Protein AF-A0A9Q1CU18-F1 (afdb_monomer_lite)

pLDDT: mean 76.45, std 14.7, range [30.95, 92.5]

Sequence (116 aa):
MYNGIVQLPGPSTDTGLIQRSLTNGTIKEIPEGYFRHLHLEIIDLRNNQLTTFNISSFAYTTGPRTIYLSGNKVVCDSNIDWLQKWKSLHPTNMVNGDCTGSGETINTYLCNYMFY

InterPro domains:
  IPR001611 Leucine-rich repeat [PF13855] (22-73)
  IPR032675 Leucine-rich repeat domain superfamily [G3DSA:3.80.10.10] (18-113)
  IPR050541 Leucine-rich repeat and transmembrane domain-containing protein [PTHR24369] (24-92)

Structure (mmCIF, N/CA/C/O backbone):
data_AF-A0A9Q1CU18-F1
#
_entry.id   AF-A0A9Q1CU18-F1
#
loop_
_atom_site.group_PDB
_atom_site.id
_atom_site.type_symbol
_atom_site.label_atom_id
_atom_site.label_alt_id
_atom_site.label_comp_id
_atom_site.label_asym_id
_atom_site.label_entity_id
_atom_site.label_seq_id
_atom_site.pdbx_PDB_ins_code
_atom_site.Cartn_x
_atom_site.Cartn_y
_atom_site.Cartn_z
_atom_site.occupancy
_atom_site.B_iso_or_equiv
_atom_site.auth_seq_id
_atom_site.auth_comp_id
_atom_site.auth_asym_id
_atom_site.auth_atom_id
_atom_site.pdbx_PDB_model_num
ATOM 1 N N . MET A 1 1 ? -22.135 -14.757 -7.838 1.00 32.12 1 MET A N 1
ATOM 2 C CA . MET A 1 1 ? -22.320 -13.669 -6.854 1.00 32.12 1 MET A CA 1
ATOM 3 C C . MET A 1 1 ? -21.130 -12.733 -7.022 1.00 32.12 1 MET A C 1
ATOM 5 O O . MET A 1 1 ? -20.022 -13.160 -6.740 1.00 32.12 1 MET A O 1
ATOM 9 N N . TYR A 1 2 ? -21.317 -11.553 -7.620 1.00 30.95 2 TYR A N 1
ATOM 10 C CA . TYR A 1 2 ? -20.231 -10.596 -7.884 1.00 30.95 2 TYR A CA 1
ATOM 11 C C . TYR A 1 2 ? -20.234 -9.528 -6.785 1.00 30.95 2 TYR A C 1
ATOM 13 O O . TYR A 1 2 ? -21.151 -8.714 -6.699 1.00 30.95 2 TYR A O 1
ATOM 21 N N . ASN A 1 3 ? -19.230 -9.578 -5.914 1.00 34.00 3 ASN A N 1
ATOM 22 C CA . ASN A 1 3 ? -19.136 -8.760 -4.709 1.00 34.00 3 ASN A CA 1
ATOM 23 C C . ASN A 1 3 ? -18.510 -7.393 -5.003 1.00 34.00 3 ASN A C 1
ATOM 25 O O . ASN A 1 3 ? -17.333 -7.225 -4.745 1.00 34.00 3 ASN A O 1
ATOM 29 N N . GLY A 1 4 ? -19.265 -6.416 -5.513 1.00 38.25 4 GLY A N 1
ATOM 30 C CA . GLY A 1 4 ? -19.034 -4.976 -5.265 1.00 38.25 4 GLY A CA 1
ATOM 31 C C . GLY A 1 4 ? -17.622 -4.372 -5.432 1.00 38.25 4 GLY A C 1
ATOM 32 O O . GLY A 1 4 ? -17.379 -3.297 -4.881 1.00 38.25 4 GLY A O 1
ATOM 33 N N . ILE A 1 5 ? -16.699 -5.020 -6.146 1.00 46.97 5 ILE A N 1
ATOM 34 C CA . ILE A 1 5 ? -15.371 -4.493 -6.456 1.00 46.97 5 ILE A CA 1
ATOM 35 C C . ILE A 1 5 ? -15.581 -3.453 -7.551 1.00 46.97 5 ILE A C 1
ATOM 37 O O . ILE A 1 5 ? -16.116 -3.781 -8.613 1.00 46.97 5 ILE A O 1
ATOM 41 N N . VAL A 1 6 ? -15.169 -2.203 -7.328 1.00 52.06 6 VAL A N 1
ATOM 42 C CA . VAL A 1 6 ? -14.907 -1.326 -8.471 1.00 52.06 6 VAL A CA 1
ATOM 43 C C . VAL A 1 6 ? -13.814 -2.007 -9.261 1.00 52.06 6 VAL A C 1
ATOM 45 O O . VAL A 1 6 ? -12.684 -2.127 -8.793 1.00 52.06 6 VAL A O 1
ATOM 48 N N . GLN A 1 7 ? -14.206 -2.531 -10.416 1.00 50.47 7 GLN A N 1
ATOM 49 C CA . GLN A 1 7 ? -13.333 -3.195 -11.354 1.00 50.47 7 GLN A CA 1
ATOM 50 C C . GLN A 1 7 ? -12.199 -2.217 -11.655 1.00 50.47 7 GLN A C 1
ATOM 52 O O . GLN A 1 7 ? -12.408 -1.204 -12.325 1.00 50.47 7 GLN A O 1
ATOM 57 N N . LEU A 1 8 ? -11.016 -2.473 -11.085 1.00 58.22 8 LEU A N 1
ATOM 58 C CA . LEU A 1 8 ? -9.832 -1.722 -11.466 1.00 58.22 8 LEU A CA 1
ATOM 59 C C . LEU A 1 8 ? -9.734 -1.833 -12.992 1.00 58.22 8 LEU A C 1
ATOM 61 O O . LEU A 1 8 ? -9.936 -2.937 -13.514 1.00 58.22 8 LEU A O 1
ATOM 65 N N . PRO A 1 9 ? -9.474 -0.732 -13.721 1.00 57.66 9 PRO A N 1
ATOM 66 C CA . PRO A 1 9 ? -9.279 -0.819 -15.165 1.00 57.66 9 PRO A CA 1
ATOM 67 C C . PRO A 1 9 ? -8.271 -1.936 -15.433 1.00 57.66 9 PRO A C 1
ATOM 69 O O . PRO A 1 9 ? -7.291 -2.017 -14.700 1.00 57.66 9 PRO A O 1
ATOM 72 N N . GLY A 1 10 ? -8.524 -2.835 -16.389 1.00 54.31 10 GLY A N 1
ATOM 73 C CA . GLY A 1 10 ? -7.652 -3.996 -16.617 1.00 54.31 10 GLY A CA 1
ATOM 74 C C . GLY A 1 10 ? -6.165 -3.606 -16.677 1.00 54.31 10 GLY A C 1
ATOM 75 O O . GLY A 1 10 ? -5.866 -2.447 -16.989 1.00 54.31 10 GLY A O 1
ATOM 76 N N . PRO A 1 11 ? -5.235 -4.524 -16.344 1.00 53.59 11 PRO A N 1
ATOM 77 C CA . PRO A 1 11 ? -3.804 -4.231 -16.362 1.00 53.59 11 PRO A CA 1
ATOM 78 C C . PRO A 1 11 ? -3.451 -3.540 -17.681 1.00 53.59 11 PRO A C 1
ATOM 80 O O . PRO A 1 11 ? -3.718 -4.070 -18.759 1.00 53.59 11 PRO A O 1
ATOM 83 N N . SER A 1 12 ? -2.952 -2.304 -17.598 1.00 54.12 12 SER A N 1
ATOM 84 C CA . SER A 1 12 ? -2.651 -1.518 -18.789 1.00 54.12 12 SER A CA 1
ATOM 85 C C . SER A 1 12 ? -1.535 -2.217 -19.553 1.00 54.12 12 SER A C 1
ATOM 87 O O . SER A 1 12 ? -0.456 -2.412 -19.009 1.00 54.12 12 SER A O 1
ATOM 89 N N . THR A 1 13 ? -1.751 -2.551 -20.821 1.00 53.75 13 THR A N 1
ATOM 90 C CA . THR A 1 13 ? -0.707 -3.098 -21.710 1.00 53.75 13 THR A CA 1
ATOM 91 C C . THR A 1 13 ? 0.383 -2.077 -22.051 1.00 53.75 13 THR A C 1
ATOM 93 O O . THR A 1 13 ? 1.276 -2.360 -22.841 1.00 53.75 13 THR A O 1
ATOM 96 N N . ASP A 1 14 ? 0.292 -0.878 -21.478 1.00 53.31 14 ASP A N 1
ATOM 97 C CA . ASP A 1 14 ? 1.204 0.228 -21.697 1.00 53.31 14 ASP A CA 1
ATOM 98 C C . ASP A 1 14 ? 2.426 0.085 -20.782 1.00 53.31 14 ASP A C 1
ATOM 100 O O . ASP A 1 14 ? 2.413 0.423 -19.595 1.00 53.31 14 ASP A O 1
ATOM 104 N N . THR A 1 15 ? 3.485 -0.499 -21.337 1.00 56.78 15 THR A N 1
ATOM 105 C CA . THR A 1 15 ? 4.725 -0.840 -20.630 1.00 56.78 15 THR A CA 1
ATOM 106 C C . THR A 1 15 ? 5.591 0.375 -20.281 1.00 56.78 15 THR A C 1
ATOM 108 O O . THR A 1 15 ? 6.633 0.190 -19.658 1.00 56.78 15 THR A O 1
ATOM 111 N N . GLY A 1 16 ? 5.187 1.587 -20.687 1.00 58.38 16 GLY A N 1
ATOM 112 C CA . GLY A 1 16 ? 5.917 2.843 -20.468 1.00 58.38 16 GLY A CA 1
ATOM 113 C C . GLY A 1 16 ? 5.374 3.738 -19.347 1.00 58.38 16 GLY A C 1
ATOM 114 O O . GLY A 1 16 ? 5.903 4.827 -19.132 1.00 58.38 16 GLY A O 1
ATOM 115 N N . LEU A 1 17 ? 4.318 3.327 -18.638 1.00 60.75 17 LEU A N 1
ATOM 116 C CA . LEU A 1 17 ? 3.765 4.133 -17.549 1.00 60.75 17 LEU A CA 1
ATOM 117 C C . LEU A 1 17 ? 4.675 4.089 -16.320 1.00 60.75 17 LEU A C 1
ATOM 119 O O . LEU A 1 17 ? 4.844 3.042 -15.714 1.00 60.75 17 LEU A O 1
ATOM 123 N N . ILE A 1 18 ? 5.183 5.250 -15.911 1.00 72.38 18 ILE A N 1
ATOM 124 C CA . ILE A 1 18 ? 5.949 5.422 -14.667 1.00 72.38 18 ILE A CA 1
ATOM 125 C C . ILE A 1 18 ? 5.001 5.568 -13.466 1.00 72.38 18 ILE A C 1
ATOM 127 O O . ILE A 1 18 ? 5.314 5.156 -12.353 1.00 72.38 18 ILE A O 1
ATOM 131 N N . GLN A 1 19 ? 3.803 6.118 -13.676 1.00 77.69 19 GLN A N 1
ATOM 132 C CA . GLN A 1 19 ? 2.852 6.401 -12.604 1.00 77.69 19 GLN A CA 1
ATOM 133 C C . GLN A 1 19 ? 1.443 5.915 -12.944 1.00 77.69 19 GLN A C 1
ATOM 135 O O . GLN A 1 19 ? 0.930 6.148 -14.038 1.00 77.69 19 GLN A O 1
ATOM 140 N N . ARG A 1 20 ? 0.776 5.303 -11.959 1.00 80.50 20 ARG A N 1
ATOM 141 C CA . ARG A 1 20 ? -0.649 4.966 -12.003 1.00 80.50 20 ARG A CA 1
ATOM 142 C C . ARG A 1 20 ? -1.370 5.627 -10.832 1.00 80.50 20 ARG A C 1
ATOM 144 O O . ARG A 1 20 ? -1.073 5.321 -9.683 1.00 80.50 20 ARG A O 1
ATOM 151 N N . SER A 1 21 ? -2.324 6.512 -11.124 1.00 84.00 21 SER A N 1
ATOM 152 C CA . SER A 1 21 ? -3.190 7.138 -10.116 1.00 84.00 21 SER A CA 1
ATOM 153 C C . SER A 1 21 ? -4.618 6.612 -10.239 1.00 84.00 21 SER A C 1
ATOM 155 O O . SER A 1 21 ? -5.192 6.588 -11.326 1.00 84.00 21 SER A O 1
ATOM 157 N N . LEU A 1 22 ? -5.156 6.148 -9.118 1.00 84.50 22 LEU A N 1
ATOM 158 C CA . LEU A 1 22 ? -6.467 5.535 -8.938 1.00 84.50 22 LEU A CA 1
ATOM 159 C C . LEU A 1 22 ? -7.065 6.089 -7.636 1.00 84.50 22 LEU A C 1
ATOM 161 O O . LEU A 1 22 ? -7.275 5.344 -6.684 1.00 84.50 22 LEU A O 1
ATOM 165 N N . THR A 1 23 ? -7.259 7.406 -7.556 1.00 85.75 23 THR A N 1
ATOM 166 C CA . THR A 1 23 ? -7.671 8.104 -6.324 1.00 85.75 23 THR A CA 1
ATOM 167 C C . THR A 1 23 ? -9.163 8.436 -6.288 1.00 85.75 23 THR A C 1
ATOM 169 O O . THR A 1 23 ? -9.829 8.414 -7.322 1.00 85.75 23 THR A O 1
ATOM 172 N N . ASN A 1 24 ? -9.682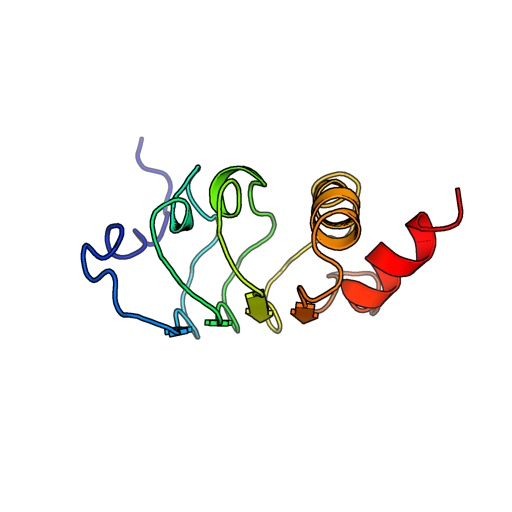 8.776 -5.100 1.00 83.88 24 ASN A N 1
ATOM 173 C CA . ASN A 1 24 ? -11.065 9.243 -4.881 1.00 83.88 24 ASN A CA 1
ATOM 174 C C . ASN A 1 24 ? -12.138 8.269 -5.404 1.00 83.88 24 ASN A C 1
ATOM 176 O O . ASN A 1 24 ? -13.154 8.680 -5.968 1.00 83.88 24 ASN A O 1
ATOM 180 N N . GLY A 1 25 ? -11.892 6.971 -5.244 1.00 84.94 25 GLY A N 1
ATOM 181 C CA . GLY A 1 25 ? -12.772 5.909 -5.709 1.00 84.94 25 GLY A CA 1
ATOM 182 C C . GLY A 1 25 ? -13.399 5.119 -4.565 1.00 84.94 25 GLY A C 1
ATOM 183 O O . GLY A 1 25 ? -13.482 5.549 -3.414 1.00 84.94 25 GLY A O 1
ATOM 184 N N . THR A 1 26 ? -13.854 3.914 -4.888 1.00 85.06 26 THR A N 1
ATOM 185 C CA . THR A 1 26 ? -14.420 2.974 -3.911 1.00 85.06 26 THR A CA 1
ATOM 186 C C . THR A 1 26 ? -13.722 1.615 -3.976 1.00 85.06 26 THR A C 1
ATOM 188 O O . THR A 1 26 ? -14.319 0.580 -3.682 1.00 85.06 26 THR A O 1
ATOM 191 N N . ILE A 1 27 ? -12.434 1.618 -4.344 1.00 85.00 27 ILE A N 1
ATOM 192 C CA . ILE A 1 27 ? -11.594 0.416 -4.386 1.00 85.00 27 ILE A CA 1
ATOM 193 C C . ILE A 1 27 ? -11.465 -0.125 -2.959 1.00 85.00 27 ILE A C 1
ATOM 195 O O . ILE A 1 27 ? -11.021 0.591 -2.063 1.00 85.00 27 ILE A O 1
ATOM 199 N N . LYS A 1 28 ? -11.872 -1.379 -2.750 1.00 84.69 28 LYS A N 1
ATOM 200 C CA . LYS A 1 28 ? -11.825 -2.066 -1.445 1.00 84.69 28 LYS A CA 1
ATOM 201 C C . LYS A 1 28 ? -10.713 -3.099 -1.351 1.00 84.69 28 LYS A C 1
ATOM 203 O O . LYS A 1 28 ? -10.198 -3.352 -0.268 1.00 84.69 28 LYS A O 1
ATOM 208 N N . GLU A 1 29 ? -10.327 -3.650 -2.491 1.00 81.00 29 GLU A N 1
ATOM 209 C CA . GLU A 1 29 ? -9.286 -4.658 -2.609 1.00 81.00 29 GLU A CA 1
ATOM 210 C C . GLU A 1 29 ? -8.539 -4.489 -3.930 1.00 81.00 29 GLU A C 1
ATOM 212 O O . GLU A 1 29 ? -9.072 -3.954 -4.907 1.00 81.00 29 GLU A O 1
ATOM 217 N N . ILE A 1 30 ? -7.292 -4.950 -3.944 1.00 79.62 30 ILE A N 1
ATOM 218 C CA . ILE A 1 30 ? -6.468 -5.029 -5.146 1.00 79.62 30 ILE A CA 1
ATOM 219 C C . ILE A 1 30 ? -6.406 -6.506 -5.538 1.00 79.62 30 ILE A C 1
ATOM 221 O O . ILE A 1 30 ? -5.914 -7.304 -4.735 1.00 79.62 30 ILE A O 1
ATOM 225 N N . PRO A 1 31 ? -6.873 -6.887 -6.740 1.00 77.00 31 PRO A N 1
ATOM 226 C CA . PRO A 1 31 ? -6.767 -8.255 -7.221 1.00 77.00 31 PRO A CA 1
ATOM 227 C C . PRO A 1 31 ? -5.321 -8.755 -7.229 1.00 77.00 31 PRO A C 1
ATOM 229 O O . PRO A 1 31 ? -4.367 -7.989 -7.427 1.00 77.00 31 PRO A O 1
ATOM 232 N N . GLU A 1 32 ? -5.178 -10.066 -7.053 1.00 78.50 32 GLU A N 1
ATOM 233 C CA . GLU A 1 32 ? -3.896 -10.759 -7.107 1.00 78.50 32 GLU A CA 1
ATOM 234 C C . GLU A 1 32 ? -3.152 -10.425 -8.411 1.00 78.50 32 GLU A C 1
ATOM 236 O O . GLU A 1 32 ? -3.726 -10.462 -9.499 1.00 78.50 32 GLU A O 1
ATOM 241 N N . GLY A 1 33 ? -1.873 -10.055 -8.311 1.00 75.19 33 GLY A N 1
ATOM 242 C CA . GLY A 1 33 ? -1.029 -9.815 -9.485 1.00 75.19 33 GLY A CA 1
ATOM 243 C C . GLY A 1 33 ? -1.371 -8.582 -10.335 1.00 75.19 33 GLY A C 1
ATOM 244 O O . GLY A 1 33 ? -0.769 -8.414 -11.394 1.00 75.19 33 GLY A O 1
ATOM 245 N N . TYR A 1 34 ? -2.275 -7.695 -9.900 1.00 77.94 34 TYR A N 1
ATOM 246 C CA . TYR A 1 34 ? -2.742 -6.563 -10.717 1.00 77.94 34 TYR A CA 1
ATOM 247 C C . TYR A 1 34 ? -1.614 -5.654 -11.256 1.00 77.94 34 TYR A C 1
ATOM 249 O O . TYR A 1 34 ? -1.676 -5.232 -12.411 1.00 77.94 34 TYR A O 1
ATOM 257 N N . PHE A 1 35 ? -0.553 -5.394 -10.477 1.00 77.56 35 PHE A N 1
ATOM 258 C CA . PHE A 1 35 ? 0.600 -4.597 -10.936 1.00 77.56 35 PHE A CA 1
ATOM 259 C C . PHE A 1 35 ? 1.819 -5.430 -11.366 1.00 77.56 35 PHE A C 1
ATOM 261 O O . PHE A 1 35 ? 2.855 -4.849 -11.689 1.00 77.56 35 PHE A O 1
ATOM 268 N N . ARG A 1 36 ? 1.715 -6.768 -11.412 1.00 75.44 36 ARG A N 1
ATOM 269 C CA . ARG A 1 36 ? 2.851 -7.695 -11.603 1.00 75.44 36 ARG A CA 1
ATOM 270 C C . ARG A 1 36 ? 3.655 -7.449 -12.885 1.00 75.44 36 ARG A C 1
ATOM 272 O O . ARG A 1 36 ? 4.854 -7.693 -12.907 1.00 75.44 36 ARG A O 1
ATOM 279 N N . HIS A 1 37 ? 3.003 -6.975 -13.945 1.00 71.69 37 HIS A N 1
ATOM 280 C CA . HIS A 1 37 ? 3.617 -6.769 -15.266 1.00 71.69 37 HIS A CA 1
ATOM 281 C C . HIS A 1 37 ? 3.772 -5.293 -15.652 1.00 71.69 37 HIS A C 1
ATOM 283 O O . HIS A 1 37 ? 4.136 -4.987 -16.783 1.00 71.69 37 HIS A O 1
ATOM 289 N N . LEU A 1 38 ? 3.474 -4.371 -14.733 1.00 71.88 38 LEU A N 1
ATOM 290 C CA . LEU A 1 38 ? 3.520 -2.936 -15.003 1.00 71.88 38 LEU A CA 1
ATOM 291 C C . LEU A 1 38 ? 4.825 -2.360 -14.463 1.00 71.88 38 LEU A C 1
ATOM 293 O O . LEU A 1 38 ? 5.098 -2.528 -13.278 1.00 71.88 38 LEU A O 1
ATOM 297 N N . HIS A 1 39 ? 5.598 -1.633 -15.268 1.00 73.81 39 HIS A N 1
ATOM 298 C CA . HIS A 1 39 ? 6.819 -0.941 -14.829 1.00 73.81 39 HIS A CA 1
ATOM 299 C C . HIS A 1 39 ? 6.512 0.413 -14.162 1.00 73.81 39 HIS A C 1
ATOM 301 O O . HIS A 1 39 ? 6.956 1.452 -14.630 1.00 73.81 39 HIS A O 1
ATOM 307 N N . LEU A 1 40 ? 5.737 0.406 -13.072 1.00 73.75 40 LEU A N 1
ATOM 308 C CA . LEU A 1 40 ? 5.376 1.630 -12.344 1.00 73.75 40 LEU A CA 1
ATOM 309 C C . LEU A 1 40 ? 6.416 1.959 -11.265 1.00 73.75 40 LEU A C 1
ATOM 311 O O . LEU A 1 40 ? 6.757 1.094 -10.462 1.00 73.75 40 LEU A O 1
ATOM 315 N N . GLU A 1 41 ? 6.813 3.221 -11.174 1.00 82.12 41 GLU A N 1
ATOM 316 C CA . GLU A 1 41 ? 7.523 3.804 -10.032 1.00 82.12 41 GLU A CA 1
ATOM 317 C C . GLU A 1 41 ? 6.553 4.376 -8.993 1.00 82.12 41 GLU A C 1
ATOM 319 O O . GLU A 1 41 ? 6.837 4.353 -7.800 1.00 82.12 41 GLU A O 1
ATOM 324 N N . ILE A 1 42 ? 5.385 4.879 -9.409 1.00 84.12 42 ILE A N 1
ATOM 325 C CA . ILE A 1 42 ? 4.420 5.503 -8.495 1.00 84.12 42 ILE A CA 1
ATOM 326 C C . ILE A 1 42 ? 3.043 4.853 -8.633 1.00 84.12 42 ILE A C 1
ATOM 328 O O . ILE A 1 42 ? 2.466 4.792 -9.719 1.00 84.12 42 ILE A O 1
ATOM 332 N N . ILE A 1 43 ? 2.486 4.410 -7.506 1.00 86.19 43 ILE A N 1
ATOM 333 C CA . ILE A 1 43 ? 1.118 3.902 -7.391 1.00 86.19 43 ILE A CA 1
ATOM 334 C C . ILE A 1 43 ? 0.374 4.785 -6.395 1.00 86.19 43 ILE A C 1
ATOM 336 O O . ILE A 1 43 ? 0.654 4.773 -5.200 1.00 86.19 43 ILE A O 1
ATOM 340 N N . ASP A 1 44 ? -0.588 5.555 -6.881 1.00 88.00 44 ASP A N 1
ATOM 341 C CA . ASP A 1 44 ? -1.381 6.454 -6.053 1.00 88.00 44 ASP A CA 1
ATOM 342 C C . ASP A 1 44 ? -2.807 5.923 -5.904 1.00 88.00 44 ASP A C 1
ATOM 344 O O . ASP A 1 44 ? -3.592 5.951 -6.848 1.00 88.00 44 ASP A O 1
ATOM 348 N N . LEU A 1 45 ? -3.123 5.414 -4.715 1.00 90.00 45 LEU A N 1
ATOM 349 C CA . LEU A 1 45 ? -4.401 4.798 -4.346 1.00 90.00 45 LEU A CA 1
ATOM 350 C C . LEU A 1 45 ? -5.129 5.608 -3.262 1.00 90.00 45 LEU A C 1
ATOM 352 O O . LEU A 1 45 ? -6.023 5.082 -2.593 1.00 90.00 45 LEU A O 1
ATOM 356 N N . ARG A 1 46 ? -4.748 6.874 -3.050 1.00 92.25 46 ARG A N 1
ATOM 357 C CA . ARG A 1 46 ? -5.314 7.727 -1.996 1.00 92.25 46 ARG A CA 1
ATOM 358 C C . ARG A 1 46 ? -6.834 7.860 -2.080 1.00 92.25 46 ARG A C 1
ATOM 360 O O . ARG A 1 46 ? -7.408 7.870 -3.168 1.00 92.25 46 ARG A O 1
ATOM 367 N N . ASN A 1 47 ? -7.466 8.041 -0.923 1.00 92.44 47 ASN A N 1
ATOM 368 C CA . ASN A 1 47 ? -8.907 8.274 -0.785 1.00 92.44 47 ASN A CA 1
ATOM 369 C C . ASN A 1 47 ? -9.756 7.168 -1.436 1.00 92.44 47 ASN A C 1
ATOM 371 O O . ASN A 1 47 ? -10.642 7.435 -2.248 1.00 92.44 47 ASN A O 1
ATOM 375 N N . ASN A 1 48 ? -9.454 5.916 -1.102 1.00 90.62 48 ASN A N 1
ATOM 376 C CA . ASN A 1 48 ? -10.272 4.756 -1.447 1.00 90.62 48 ASN A CA 1
ATOM 377 C C . ASN A 1 48 ? -10.772 4.074 -0.163 1.00 90.62 48 ASN A C 1
ATOM 379 O O . ASN A 1 48 ? -10.789 4.659 0.917 1.00 90.62 48 ASN A O 1
ATOM 383 N N . GLN A 1 49 ? -11.241 2.834 -0.271 1.00 91.12 49 GLN A N 1
ATOM 384 C CA . GLN A 1 49 ? -11.773 2.056 0.845 1.00 91.12 49 GLN A CA 1
ATOM 385 C C . GLN A 1 49 ? -10.946 0.791 1.093 1.00 91.12 49 GLN A C 1
ATOM 387 O O . GLN A 1 49 ? -11.483 -0.189 1.608 1.00 91.12 49 GLN A O 1
ATOM 392 N N . LEU A 1 50 ? -9.662 0.801 0.716 1.00 88.31 50 LEU A N 1
ATOM 393 C CA . LEU A 1 50 ? -8.772 -0.342 0.892 1.00 88.31 50 LEU A CA 1
ATOM 394 C C . LEU A 1 50 ? -8.612 -0.644 2.376 1.00 88.31 50 LEU A C 1
ATOM 396 O O . LEU A 1 50 ? -8.275 0.244 3.157 1.00 88.31 50 LEU A O 1
ATOM 400 N N . THR A 1 51 ? -8.821 -1.900 2.745 1.00 85.69 51 THR A N 1
ATOM 401 C CA . THR A 1 51 ? -8.531 -2.407 4.093 1.00 85.69 51 THR A CA 1
ATOM 402 C C . THR A 1 51 ? -7.286 -3.284 4.111 1.00 85.69 51 THR A C 1
ATOM 404 O O . THR A 1 51 ? -6.559 -3.299 5.098 1.00 85.69 51 THR A O 1
ATOM 407 N N . THR A 1 52 ? -7.019 -3.977 3.003 1.00 74.06 52 THR A N 1
ATOM 408 C CA . THR A 1 52 ? -5.879 -4.875 2.810 1.00 74.06 52 THR A CA 1
ATOM 409 C C . THR A 1 52 ? -5.458 -4.900 1.338 1.00 74.06 52 THR A C 1
ATOM 411 O O . THR A 1 52 ? -6.173 -4.412 0.458 1.00 74.06 52 THR A O 1
ATOM 414 N N . PHE A 1 53 ? -4.273 -5.437 1.061 1.00 79.00 53 PHE A N 1
ATOM 415 C CA . PHE A 1 53 ? -3.720 -5.607 -0.280 1.00 79.00 53 PHE A CA 1
ATOM 416 C C . PHE A 1 53 ? -2.730 -6.781 -0.284 1.00 79.00 53 PHE A C 1
ATOM 418 O O . PHE A 1 53 ? -2.051 -7.054 0.706 1.00 79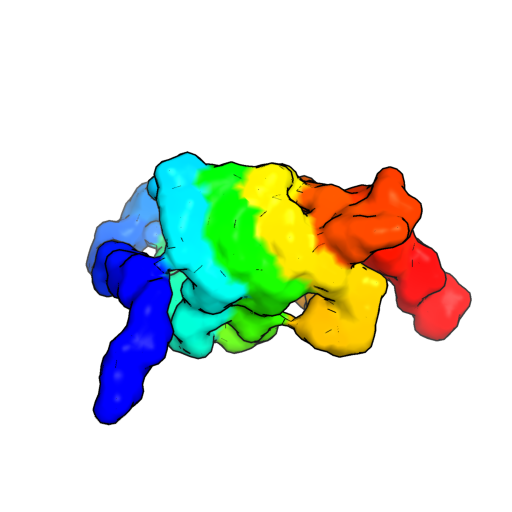.00 53 PHE A O 1
ATOM 425 N N . ASN A 1 54 ? -2.670 -7.507 -1.402 1.00 75.69 54 ASN A N 1
ATOM 426 C CA . ASN A 1 54 ? -1.926 -8.761 -1.503 1.00 75.69 54 ASN A CA 1
ATOM 427 C C . ASN A 1 54 ? -0.484 -8.529 -1.998 1.00 75.69 54 ASN A C 1
ATOM 429 O O . ASN A 1 54 ? -0.268 -7.789 -2.958 1.00 75.69 54 ASN A O 1
ATOM 433 N N . ILE A 1 55 ? 0.496 -9.213 -1.391 1.00 74.44 55 ILE A N 1
ATOM 434 C CA . ILE A 1 55 ? 1.917 -9.170 -1.788 1.00 74.44 55 ILE A CA 1
ATOM 435 C C . ILE A 1 55 ? 2.138 -9.472 -3.274 1.00 74.44 55 ILE A C 1
ATOM 437 O O . ILE A 1 55 ? 2.964 -8.839 -3.928 1.00 74.44 55 ILE A O 1
ATOM 441 N N . SER A 1 56 ? 1.392 -10.427 -3.823 1.00 73.75 56 SER A N 1
ATOM 442 C CA . SER A 1 56 ? 1.495 -10.857 -5.222 1.00 73.75 56 SER A CA 1
ATOM 443 C C . SER A 1 56 ? 1.219 -9.723 -6.211 1.00 73.75 56 SER A C 1
ATOM 445 O O . SER A 1 56 ? 1.785 -9.716 -7.303 1.00 73.75 56 SER A O 1
ATOM 447 N N . SER A 1 57 ? 0.392 -8.742 -5.828 1.00 72.69 57 SER A N 1
ATOM 448 C CA . SER A 1 57 ? 0.088 -7.569 -6.643 1.00 72.69 57 SER A CA 1
ATOM 449 C C . SER A 1 57 ? 1.318 -6.680 -6.833 1.00 72.69 57 SER A C 1
ATOM 451 O O . SER A 1 57 ? 1.344 -5.922 -7.794 1.00 72.69 57 SER A O 1
ATOM 453 N N . PHE A 1 58 ? 2.336 -6.813 -5.974 1.00 72.81 58 PHE A N 1
ATOM 454 C CA . PHE A 1 58 ? 3.599 -6.064 -5.995 1.00 72.81 58 PHE A CA 1
ATOM 455 C C . PHE A 1 58 ? 4.829 -6.966 -6.195 1.00 72.81 58 PHE A C 1
ATOM 457 O O . PHE A 1 58 ? 5.965 -6.492 -6.154 1.00 72.81 58 PHE A O 1
ATOM 464 N N . ALA A 1 59 ? 4.622 -8.270 -6.392 1.00 64.38 59 ALA A N 1
ATOM 465 C CA . ALA A 1 59 ? 5.696 -9.220 -6.627 1.00 64.38 59 ALA A CA 1
ATOM 466 C C . ALA A 1 59 ? 6.256 -9.060 -8.052 1.00 64.38 59 ALA A C 1
ATOM 468 O O . ALA A 1 59 ? 5.512 -8.783 -8.990 1.00 64.38 59 ALA A O 1
ATOM 469 N N . TYR A 1 60 ? 7.560 -9.309 -8.215 1.00 63.47 60 TYR A N 1
ATOM 470 C CA . TYR A 1 60 ? 8.275 -9.342 -9.506 1.00 63.47 60 TYR A CA 1
ATOM 471 C C . TYR A 1 60 ? 8.484 -8.000 -10.217 1.00 63.47 60 TYR A C 1
ATOM 473 O O . TYR A 1 60 ? 8.717 -7.965 -11.423 1.00 63.47 60 TYR A O 1
ATOM 481 N N . THR A 1 61 ? 8.461 -6.892 -9.485 1.00 59.41 61 THR A N 1
ATOM 482 C CA . THR A 1 61 ? 8.662 -5.571 -10.077 1.00 59.41 61 THR A CA 1
ATOM 483 C C . THR A 1 61 ? 10.134 -5.167 -10.069 1.00 59.41 61 THR A C 1
ATOM 485 O O . THR A 1 61 ? 10.750 -5.116 -9.007 1.00 59.41 61 THR A O 1
ATOM 488 N N . THR A 1 62 ? 10.696 -4.820 -11.224 1.00 61.84 62 THR A N 1
ATOM 489 C CA . THR A 1 62 ? 12.028 -4.207 -11.322 1.00 61.84 62 THR A CA 1
ATOM 490 C C . THR A 1 62 ? 11.929 -2.696 -11.101 1.00 61.84 62 THR A C 1
ATOM 492 O O . THR A 1 62 ? 11.242 -2.020 -11.863 1.00 61.84 62 THR A O 1
ATOM 495 N N . GLY A 1 63 ? 12.609 -2.171 -10.077 1.00 66.69 63 GLY A N 1
ATOM 496 C CA . GLY A 1 63 ? 12.735 -0.730 -9.816 1.00 66.69 63 GLY A CA 1
ATOM 497 C C . GLY A 1 63 ? 12.071 -0.245 -8.518 1.00 66.69 63 GLY A C 1
ATOM 498 O O . GLY A 1 63 ? 11.246 -0.961 -7.941 1.00 66.69 63 GLY A O 1
ATOM 499 N N . PRO A 1 64 ? 12.456 0.952 -8.035 1.00 64.25 64 PRO A N 1
ATOM 500 C CA . PRO A 1 64 ? 11.889 1.545 -6.832 1.00 64.25 64 PRO A CA 1
ATOM 501 C C . PRO A 1 64 ? 10.405 1.870 -7.020 1.00 64.25 64 PRO A C 1
ATOM 503 O O . PRO A 1 64 ? 9.991 2.313 -8.091 1.00 64.25 64 PRO A O 1
ATOM 506 N N . ARG A 1 65 ? 9.607 1.688 -5.962 1.00 82.12 65 ARG A N 1
ATOM 507 C CA . ARG A 1 65 ? 8.187 2.058 -5.940 1.00 82.12 65 ARG A CA 1
ATOM 508 C C . ARG A 1 65 ? 7.821 2.950 -4.777 1.00 82.12 65 ARG A C 1
ATOM 510 O O . ARG A 1 65 ? 8.188 2.678 -3.639 1.00 82.12 65 ARG A O 1
ATOM 517 N N . THR A 1 66 ? 6.984 3.935 -5.061 1.00 86.50 66 THR A N 1
ATOM 518 C CA . THR A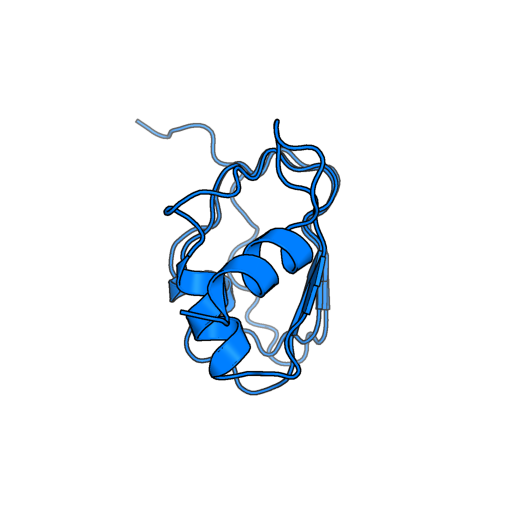 1 66 ? 6.280 4.737 -4.067 1.00 86.50 66 THR A CA 1
ATOM 519 C C . THR A 1 66 ? 4.789 4.440 -4.146 1.00 86.50 66 THR A C 1
ATOM 521 O O . THR A 1 66 ? 4.161 4.645 -5.184 1.00 86.50 66 THR A O 1
ATOM 524 N N . ILE A 1 67 ? 4.215 3.959 -3.046 1.00 88.12 67 ILE A N 1
ATOM 525 C CA . ILE A 1 67 ? 2.784 3.669 -2.927 1.00 88.12 67 ILE A CA 1
ATOM 526 C C . ILE A 1 67 ? 2.150 4.701 -1.992 1.00 88.12 67 ILE A C 1
ATOM 528 O O . ILE A 1 67 ? 2.578 4.835 -0.846 1.00 88.12 67 ILE A O 1
ATOM 532 N N . TYR A 1 68 ? 1.118 5.407 -2.454 1.00 91.62 68 TYR A N 1
ATOM 533 C CA . TYR A 1 68 ? 0.319 6.317 -1.631 1.00 91.62 68 TYR A CA 1
ATOM 534 C C . TYR A 1 68 ? -1.037 5.692 -1.286 1.00 91.62 68 TYR A C 1
ATOM 536 O O . TYR A 1 68 ? -1.834 5.387 -2.169 1.00 91.62 68 TYR A O 1
ATOM 544 N N . LEU A 1 69 ? -1.302 5.532 0.009 1.00 91.75 69 LEU A N 1
ATOM 545 C CA . LEU A 1 69 ? -2.477 4.880 0.593 1.00 91.75 69 LEU A CA 1
ATOM 546 C C . LEU A 1 69 ? -3.253 5.786 1.561 1.00 91.75 69 LEU A C 1
ATOM 548 O O . LEU A 1 69 ? -4.270 5.348 2.091 1.00 91.75 69 LEU A O 1
ATOM 552 N N . SER A 1 70 ? -2.831 7.032 1.797 1.00 92.44 70 SER A N 1
ATOM 553 C CA . SER A 1 70 ? -3.555 7.963 2.683 1.00 92.44 70 SER A CA 1
ATOM 554 C C . SER A 1 70 ? -5.041 8.080 2.321 1.00 92.44 70 SER A C 1
ATOM 556 O O . SER A 1 70 ? -5.411 8.057 1.145 1.00 92.44 70 SER A O 1
ATOM 558 N N . GLY A 1 71 ? -5.904 8.187 3.331 1.00 91.06 71 GLY A N 1
ATOM 559 C CA . GLY A 1 71 ? -7.358 8.218 3.135 1.00 91.06 71 GLY A CA 1
ATOM 560 C C . GLY A 1 71 ? -7.992 6.860 2.799 1.00 91.06 71 GLY A C 1
ATOM 561 O O . GLY A 1 71 ? -9.128 6.833 2.337 1.00 91.06 71 GLY A O 1
ATOM 562 N N . ASN A 1 72 ? -7.280 5.747 3.007 1.00 92.44 72 ASN A N 1
ATOM 563 C CA . ASN A 1 72 ? -7.843 4.392 3.011 1.00 92.44 72 ASN A CA 1
ATOM 564 C C . ASN A 1 72 ? -8.113 3.897 4.440 1.00 92.44 72 ASN A C 1
ATOM 566 O O . ASN A 1 72 ? -7.839 4.592 5.413 1.00 92.44 72 ASN A O 1
ATOM 570 N N . LYS A 1 73 ? -8.649 2.678 4.564 1.00 92.31 73 LYS A N 1
ATOM 571 C CA . LYS A 1 73 ? -8.987 2.016 5.832 1.00 92.31 73 LYS A CA 1
ATOM 572 C C . LYS A 1 73 ? -8.005 0.887 6.176 1.00 92.31 73 LYS A C 1
ATOM 574 O O . LYS A 1 73 ? -8.416 -0.158 6.676 1.00 92.31 73 LYS A O 1
ATOM 579 N N . VAL A 1 74 ? -6.724 1.069 5.846 1.00 90.12 74 VAL A N 1
ATOM 580 C CA . VAL A 1 74 ? -5.688 0.045 6.045 1.00 90.12 74 VAL A CA 1
ATOM 581 C C . VAL A 1 74 ? -5.495 -0.181 7.538 1.00 90.12 74 VAL A C 1
ATOM 583 O O . VAL A 1 74 ? -5.200 0.761 8.272 1.00 90.12 74 VAL A O 1
ATOM 586 N N . VAL A 1 75 ? -5.667 -1.420 7.987 1.00 90.38 75 VAL A N 1
ATOM 587 C CA . VAL A 1 75 ? -5.365 -1.825 9.363 1.00 90.38 75 VAL A CA 1
ATOM 588 C C . VAL A 1 75 ? -3.927 -2.327 9.394 1.00 90.38 75 VAL A C 1
ATOM 590 O O . VAL A 1 75 ? -3.537 -3.147 8.566 1.00 90.38 75 VAL A O 1
ATOM 593 N N . CYS A 1 76 ? -3.126 -1.798 10.316 1.00 88.56 76 CYS A N 1
ATOM 594 C CA . CYS A 1 76 ? -1.736 -2.206 10.478 1.00 88.56 76 CYS A CA 1
ATOM 595 C C . CYS A 1 76 ? -1.641 -3.331 11.499 1.00 88.56 76 CYS A C 1
ATOM 597 O O . CYS A 1 76 ? -1.470 -3.100 12.694 1.00 88.56 76 CYS A O 1
ATOM 599 N N . ASP A 1 77 ? -1.826 -4.541 10.996 1.00 86.25 77 ASP A N 1
ATOM 600 C CA . ASP A 1 77 ? -1.742 -5.796 11.723 1.00 86.25 77 ASP A CA 1
ATOM 601 C C . ASP A 1 77 ? -0.981 -6.833 10.880 1.00 86.25 77 ASP A C 1
ATOM 603 O O . ASP A 1 77 ? -0.368 -6.511 9.852 1.00 86.25 77 ASP A O 1
ATOM 607 N N . SER A 1 78 ? -1.063 -8.101 11.281 1.00 84.75 78 SER A N 1
ATOM 608 C CA . SER A 1 78 ? -0.378 -9.195 10.598 1.00 84.75 78 SER A CA 1
ATOM 609 C C . SER A 1 78 ? -0.761 -9.371 9.124 1.00 84.75 78 SER A C 1
ATOM 611 O O . SER A 1 78 ? -0.015 -9.995 8.365 1.00 84.75 78 SER A O 1
ATOM 613 N N . ASN A 1 79 ? -1.873 -8.787 8.662 1.00 81.06 79 ASN A N 1
ATOM 614 C CA . ASN A 1 79 ? -2.269 -8.840 7.255 1.00 81.06 79 ASN A CA 1
ATOM 615 C C . ASN A 1 79 ? -1.338 -8.029 6.342 1.00 81.06 79 ASN A C 1
ATOM 617 O O . ASN A 1 79 ? -1.296 -8.290 5.137 1.00 81.06 79 ASN A O 1
ATOM 621 N N . ILE A 1 80 ? -0.582 -7.069 6.885 1.00 83.31 80 ILE A N 1
ATOM 622 C CA . ILE A 1 80 ? 0.374 -6.257 6.121 1.00 83.31 80 ILE A CA 1
ATOM 623 C C . ILE A 1 80 ? 1.840 -6.526 6.487 1.00 83.31 80 ILE A C 1
ATOM 625 O O . ILE A 1 80 ? 2.718 -5.848 5.959 1.00 83.31 80 ILE A O 1
ATOM 629 N N . ASP A 1 81 ? 2.146 -7.528 7.317 1.00 84.19 81 ASP A N 1
ATOM 630 C CA . ASP A 1 81 ? 3.528 -7.854 7.728 1.00 84.19 81 ASP A CA 1
ATOM 631 C C . ASP A 1 81 ? 4.448 -8.158 6.545 1.00 84.19 81 ASP A C 1
ATOM 633 O O . ASP A 1 81 ? 5.648 -7.880 6.561 1.00 84.19 81 ASP A O 1
ATOM 637 N N . TRP A 1 82 ? 3.882 -8.670 5.456 1.00 83.00 82 TRP A N 1
ATOM 638 C CA . TRP A 1 82 ? 4.626 -8.926 4.232 1.00 83.00 82 TRP A CA 1
ATOM 639 C C . TRP A 1 82 ? 5.298 -7.660 3.666 1.00 83.00 82 TRP A C 1
ATOM 641 O O . TRP A 1 82 ? 6.333 -7.775 3.001 1.00 83.00 82 TRP A O 1
ATOM 651 N N . LEU A 1 83 ? 4.770 -6.458 3.951 1.00 82.38 83 LEU A N 1
ATOM 652 C CA . LEU A 1 83 ? 5.391 -5.190 3.563 1.00 82.38 83 LEU A CA 1
ATOM 653 C C . LEU A 1 83 ? 6.766 -5.000 4.201 1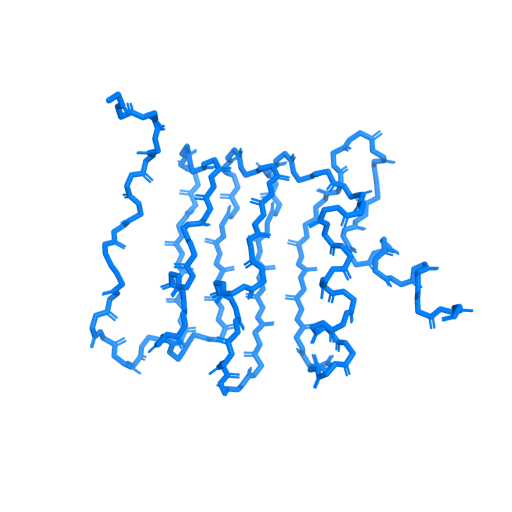.00 82.38 83 LEU A C 1
ATOM 655 O O . LEU A 1 83 ? 7.624 -4.361 3.594 1.00 82.38 83 LEU A O 1
ATOM 659 N N . GLN A 1 84 ? 7.003 -5.573 5.382 1.00 81.06 84 GLN A N 1
ATOM 660 C CA . GLN A 1 84 ? 8.306 -5.527 6.044 1.00 81.06 84 GLN A CA 1
ATOM 661 C C . GLN A 1 84 ? 9.335 -6.272 5.197 1.00 81.06 84 GLN A C 1
ATOM 663 O O . GLN A 1 84 ? 10.376 -5.722 4.840 1.00 81.06 84 GLN A O 1
ATOM 668 N N . LYS A 1 85 ? 8.996 -7.498 4.777 1.00 81.00 85 LYS A N 1
ATOM 669 C CA . LYS A 1 85 ? 9.839 -8.302 3.886 1.00 81.00 85 LYS A CA 1
ATOM 670 C C . LYS A 1 85 ? 10.033 -7.620 2.533 1.00 81.00 85 LYS A C 1
ATOM 672 O O . LYS A 1 85 ? 11.143 -7.601 2.008 1.00 81.00 85 LYS A O 1
ATOM 677 N N . TRP A 1 86 ? 8.974 -7.037 1.975 1.00 81.62 86 TRP A N 1
ATOM 678 C CA . TRP A 1 86 ? 9.048 -6.314 0.707 1.00 81.62 86 TRP A CA 1
ATOM 679 C C . TRP A 1 86 ? 9.986 -5.101 0.785 1.00 81.62 86 TRP A C 1
ATOM 681 O O . TRP A 1 86 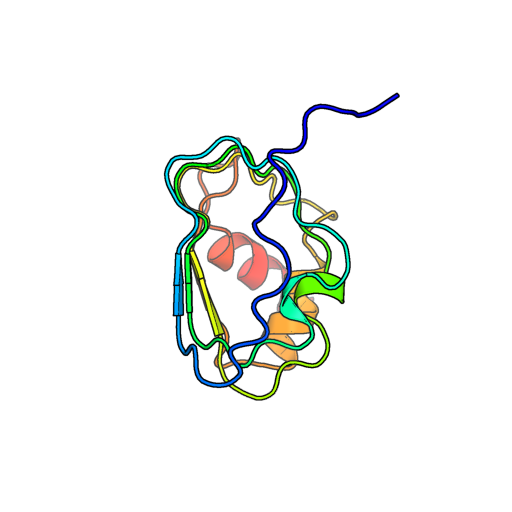? 10.824 -4.939 -0.101 1.00 81.62 86 TRP A O 1
ATOM 691 N N . LYS A 1 87 ? 9.903 -4.308 1.862 1.00 80.12 87 LYS A N 1
ATOM 692 C CA . LYS A 1 87 ? 10.762 -3.143 2.125 1.00 80.12 87 LYS A CA 1
ATOM 693 C C . LYS A 1 87 ? 12.204 -3.540 2.455 1.00 80.12 87 LYS A C 1
ATOM 695 O O . LYS A 1 87 ? 13.126 -2.882 1.995 1.00 80.12 87 LYS A O 1
ATOM 700 N N . SER A 1 88 ? 12.413 -4.639 3.181 1.00 81.94 88 SER A N 1
ATOM 701 C CA . SER A 1 88 ? 13.749 -5.185 3.466 1.00 81.94 88 SER A CA 1
ATOM 702 C C . SER A 1 88 ? 14.474 -5.626 2.189 1.00 81.94 88 SER A C 1
ATOM 704 O O . SER A 1 88 ? 15.645 -5.306 1.998 1.00 81.94 88 SER A O 1
ATOM 706 N N . LEU A 1 89 ? 13.765 -6.299 1.275 1.00 82.25 89 LEU A N 1
ATOM 707 C CA . LEU A 1 89 ? 14.316 -6.712 -0.022 1.00 82.25 89 LEU A CA 1
ATOM 708 C C . LEU A 1 89 ? 14.508 -5.538 -0.995 1.00 82.25 89 LEU A C 1
ATOM 710 O O . LEU A 1 89 ? 15.331 -5.628 -1.902 1.00 82.25 89 LEU A O 1
ATOM 714 N N . HIS A 1 90 ? 13.762 -4.446 -0.812 1.00 82.31 90 HIS A N 1
ATOM 715 C CA . HIS A 1 90 ? 13.791 -3.270 -1.682 1.00 82.31 90 HIS A CA 1
ATOM 716 C C . HIS A 1 90 ? 13.813 -1.982 -0.836 1.00 82.31 90 HIS A C 1
ATOM 718 O O . HIS A 1 90 ? 12.790 -1.301 -0.727 1.00 82.31 90 HIS A O 1
ATOM 724 N N . PRO A 1 91 ? 14.963 -1.614 -0.235 1.00 81.75 91 PRO A N 1
ATOM 725 C CA . PRO A 1 91 ? 15.048 -0.504 0.725 1.00 81.75 91 PRO A CA 1
ATOM 726 C C . PRO A 1 91 ? 14.652 0.865 0.161 1.00 81.75 91 PRO A C 1
ATOM 728 O O . PRO A 1 91 ? 14.299 1.772 0.910 1.00 81.75 91 PRO A O 1
ATOM 731 N N . THR A 1 92 ? 14.709 1.021 -1.162 1.00 83.50 92 THR A N 1
ATOM 732 C CA . THR A 1 92 ? 14.302 2.234 -1.880 1.00 83.50 92 THR A CA 1
ATOM 733 C C . THR A 1 92 ? 12.786 2.356 -2.048 1.00 83.50 92 THR A C 1
ATOM 735 O O . THR A 1 92 ? 12.309 3.413 -2.456 1.00 83.50 92 THR A O 1
ATOM 738 N N . ASN A 1 93 ? 12.014 1.313 -1.724 1.00 83.44 93 ASN A N 1
ATOM 739 C CA . ASN A 1 93 ? 10.562 1.351 -1.811 1.00 83.44 93 ASN A CA 1
ATOM 740 C C . ASN A 1 93 ? 9.946 2.110 -0.631 1.00 83.44 93 ASN A C 1
ATOM 742 O O . ASN A 1 93 ? 10.304 1.942 0.540 1.00 83.44 93 ASN A O 1
ATOM 746 N N . MET A 1 94 ? 8.942 2.920 -0.945 1.00 86.12 94 MET A N 1
ATOM 747 C CA . MET A 1 94 ? 8.230 3.761 0.003 1.00 86.12 94 MET A CA 1
ATOM 748 C C . MET A 1 94 ? 6.746 3.406 0.027 1.00 86.12 94 MET A C 1
ATOM 750 O O . MET A 1 94 ? 6.103 3.270 -1.013 1.00 86.12 94 MET A O 1
ATOM 754 N N . VAL A 1 95 ? 6.187 3.301 1.233 1.00 87.88 95 VAL A N 1
ATOM 755 C CA . VAL A 1 95 ? 4.745 3.164 1.458 1.00 87.88 95 VAL A CA 1
ATOM 756 C C . VAL A 1 95 ? 4.309 4.318 2.339 1.00 87.88 95 VAL A C 1
ATOM 758 O O . VAL A 1 95 ? 4.753 4.434 3.477 1.00 87.88 95 VAL A O 1
ATOM 761 N N . ASN A 1 96 ? 3.466 5.187 1.802 1.00 90.56 96 ASN A N 1
ATOM 762 C CA . ASN A 1 96 ? 2.948 6.355 2.496 1.00 90.56 96 ASN A CA 1
ATOM 763 C C . ASN A 1 96 ? 1.468 6.135 2.774 1.00 90.56 96 ASN A C 1
ATOM 765 O O . ASN A 1 96 ? 0.680 5.977 1.846 1.00 90.56 96 ASN A O 1
ATOM 769 N N . GLY A 1 97 ? 1.079 6.128 4.039 1.00 91.25 97 GLY A N 1
ATOM 770 C CA . GLY A 1 97 ? -0.304 5.936 4.441 1.00 91.25 97 GLY A CA 1
ATOM 771 C C . GLY A 1 97 ? -0.422 5.796 5.946 1.00 91.25 97 GLY A C 1
ATOM 772 O O . GLY A 1 97 ? 0.584 5.668 6.651 1.00 91.25 97 GLY A O 1
ATOM 773 N N . ASP A 1 98 ? -1.664 5.801 6.402 1.00 92.50 98 ASP A N 1
ATOM 774 C CA . ASP A 1 98 ? -2.015 5.876 7.811 1.00 92.50 98 ASP A CA 1
ATOM 775 C C . ASP A 1 98 ? -2.692 4.577 8.244 1.00 92.50 98 ASP A C 1
ATOM 777 O O . ASP A 1 98 ? -3.510 4.005 7.517 1.00 92.50 98 ASP A O 1
ATOM 781 N N . CYS A 1 99 ? -2.333 4.112 9.433 1.00 90.81 99 CYS A N 1
ATOM 782 C CA . CYS A 1 99 ? -2.936 2.958 10.066 1.00 90.81 99 CYS A CA 1
ATOM 783 C C . CYS A 1 99 ? -4.276 3.363 10.685 1.00 90.81 99 CYS A C 1
ATOM 785 O O . CYS A 1 99 ? -4.370 4.262 11.526 1.00 90.81 99 CYS A O 1
ATOM 787 N N . THR A 1 100 ? -5.338 2.673 10.286 1.00 91.50 100 THR A N 1
ATOM 788 C CA . THR A 1 100 ? -6.678 2.909 10.821 1.00 91.50 100 THR A CA 1
ATOM 789 C C . THR A 1 100 ? -6.742 2.443 12.269 1.00 91.50 100 THR A C 1
ATOM 791 O O . THR A 1 100 ? -6.385 1.311 12.581 1.00 91.50 100 THR A O 1
ATOM 794 N N . GLY A 1 101 ? -7.223 3.313 13.155 1.00 85.44 101 GLY A N 1
ATOM 795 C CA . GLY A 1 101 ? -7.460 2.993 14.564 1.00 85.44 101 GLY A CA 1
ATOM 796 C C . GLY A 1 101 ? -6.256 3.169 15.493 1.00 85.44 101 GLY A C 1
ATOM 797 O O . GLY A 1 101 ? -6.480 3.406 16.675 1.00 85.44 101 GLY A O 1
ATOM 798 N N . SER A 1 102 ? -5.012 3.128 14.996 1.00 84.69 102 SER A N 1
ATOM 799 C CA . SER A 1 102 ? -3.817 3.357 15.832 1.00 84.69 102 SER A CA 1
ATOM 800 C C . SER A 1 102 ? -3.302 4.799 15.806 1.00 84.69 102 SER A C 1
ATOM 802 O O . SER A 1 102 ? -2.617 5.212 16.736 1.00 84.69 102 SER A O 1
ATOM 804 N N . GLY A 1 103 ? -3.626 5.578 14.765 1.00 84.81 103 GLY A N 1
ATOM 805 C CA . GLY A 1 103 ? -3.112 6.945 14.595 1.00 84.81 103 GLY A CA 1
ATOM 806 C C . GLY A 1 103 ? -1.636 7.016 14.180 1.00 84.81 103 GLY A C 1
ATOM 807 O O . GLY A 1 103 ? -1.078 8.107 14.092 1.00 84.81 103 GLY A O 1
ATOM 808 N N . GLU A 1 104 ? -1.007 5.872 13.911 1.00 89.75 104 GLU A N 1
ATOM 809 C CA . GLU A 1 104 ? 0.368 5.775 13.419 1.00 89.75 104 GLU A CA 1
ATOM 810 C C . GLU A 1 104 ? 0.415 5.698 11.887 1.00 89.75 104 GLU A C 1
ATOM 812 O O . GLU A 1 104 ? -0.585 5.422 11.223 1.00 89.75 104 GLU A O 1
ATOM 817 N N . THR A 1 105 ? 1.600 5.900 11.307 1.00 91.06 105 THR A N 1
ATOM 818 C CA . THR A 1 105 ? 1.811 5.685 9.868 1.00 91.06 105 THR A CA 1
ATOM 819 C C . THR A 1 105 ? 2.178 4.233 9.575 1.00 91.06 105 THR A C 1
ATOM 821 O O . THR A 1 105 ? 2.784 3.556 10.409 1.00 91.06 105 THR A O 1
ATOM 824 N N . ILE A 1 106 ? 1.915 3.772 8.349 1.00 89.50 106 ILE A N 1
ATOM 825 C CA . ILE A 1 106 ? 2.362 2.450 7.887 1.00 89.50 106 ILE A CA 1
ATOM 826 C C . ILE A 1 106 ? 3.887 2.330 8.014 1.00 89.50 106 ILE A C 1
ATOM 828 O O . ILE A 1 106 ? 4.382 1.305 8.461 1.00 89.50 106 ILE A O 1
ATOM 832 N N . ASN A 1 107 ? 4.656 3.378 7.693 1.00 85.12 107 ASN A N 1
ATOM 833 C CA . ASN A 1 107 ? 6.113 3.338 7.869 1.00 85.12 107 ASN A CA 1
ATOM 834 C C . ASN A 1 107 ? 6.517 3.156 9.339 1.00 85.12 107 ASN A C 1
ATOM 836 O O . ASN A 1 107 ? 7.451 2.406 9.604 1.00 85.12 107 ASN A O 1
ATOM 840 N N . THR A 1 108 ? 5.819 3.799 10.278 1.00 86.56 108 THR A N 1
ATOM 841 C CA . THR A 1 108 ? 6.048 3.612 11.719 1.00 86.56 108 THR A CA 1
ATOM 842 C C . THR A 1 108 ? 5.801 2.159 12.121 1.00 86.56 108 THR A C 1
ATOM 844 O O . THR A 1 108 ? 6.678 1.552 12.732 1.00 86.56 108 THR A O 1
ATOM 847 N N . TYR A 1 109 ? 4.672 1.577 11.694 1.00 86.19 109 TYR A N 1
ATOM 848 C CA . TYR A 1 109 ? 4.376 0.158 11.905 1.00 86.19 109 TYR A CA 1
ATOM 849 C C . TYR A 1 109 ? 5.505 -0.724 11.364 1.00 86.19 109 TYR A C 1
ATOM 851 O O . TYR A 1 109 ? 6.056 -1.531 12.099 1.00 86.19 109 TYR A O 1
ATOM 859 N N . LEU A 1 110 ? 5.929 -0.521 10.113 1.00 80.75 110 LEU A N 1
ATOM 860 C CA . LEU A 1 110 ? 6.997 -1.318 9.500 1.00 80.75 110 LEU A CA 1
ATOM 861 C C . LEU A 1 110 ? 8.347 -1.173 10.219 1.00 80.75 110 LEU A C 1
ATOM 863 O O . LEU A 1 110 ? 9.093 -2.144 10.284 1.00 80.75 110 LEU A O 1
ATOM 867 N N . CYS A 1 111 ? 8.666 0.002 10.768 1.00 73.50 111 CYS A N 1
ATOM 868 C CA . CYS A 1 111 ? 9.891 0.221 11.542 1.00 73.50 111 CYS A CA 1
ATOM 869 C C . CYS A 1 111 ? 9.902 -0.527 12.879 1.00 73.50 111 CYS A C 1
ATOM 871 O O . CYS A 1 111 ? 10.958 -1.012 13.280 1.00 73.50 111 CYS A O 1
ATOM 873 N N . ASN A 1 112 ? 8.752 -0.669 13.540 1.00 69.56 112 ASN A N 1
ATOM 874 C CA . ASN A 1 112 ? 8.663 -1.332 14.845 1.00 69.56 112 ASN A CA 1
ATOM 875 C C . ASN A 1 112 ? 8.982 -2.839 14.786 1.00 69.56 112 ASN A C 1
ATOM 877 O O . ASN A 1 112 ? 9.376 -3.418 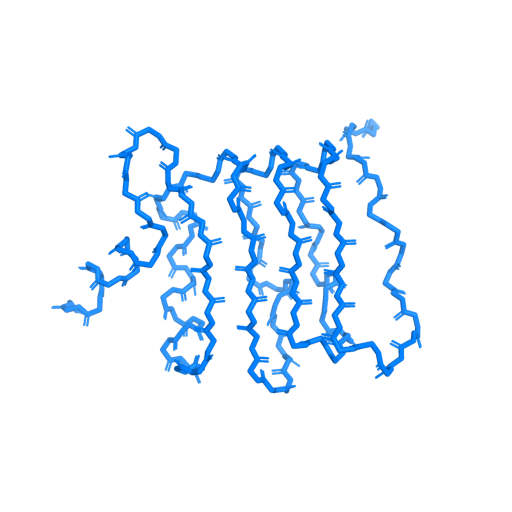15.793 1.00 69.56 112 ASN A O 1
ATOM 881 N N . TYR A 1 113 ? 8.877 -3.461 13.609 1.00 62.16 113 TYR A N 1
ATOM 882 C CA . TYR A 1 113 ? 9.175 -4.883 13.399 1.00 62.16 113 TYR A CA 1
ATOM 883 C C . TYR A 1 113 ? 10.539 -5.148 12.738 1.00 62.16 113 TYR A C 1
ATOM 885 O O . TYR A 1 113 ? 10.899 -6.300 12.534 1.00 62.16 113 TYR A O 1
ATOM 893 N N . MET A 1 114 ? 11.332 -4.114 12.423 1.00 54.97 114 MET A N 1
ATOM 894 C CA . MET A 1 114 ? 12.688 -4.284 11.862 1.00 54.97 114 MET A CA 1
ATOM 895 C C . MET A 1 114 ? 13.775 -4.546 12.925 1.00 54.97 114 MET A C 1
ATOM 897 O O . MET A 1 114 ? 14.951 -4.641 12.579 1.00 54.97 114 MET A O 1
ATOM 901 N N . PHE A 1 115 ? 13.400 -4.658 14.205 1.00 46.12 115 PHE A N 1
ATOM 902 C CA . PHE A 1 115 ? 14.321 -4.840 15.337 1.00 46.12 115 PHE A CA 1
ATOM 903 C C . PHE A 1 115 ? 14.151 -6.177 16.087 1.00 46.12 115 PHE A C 1
ATOM 905 O O . PHE A 1 115 ? 14.700 -6.319 17.181 1.00 46.12 115 PHE A O 1
ATOM 912 N N . TYR A 1 116 ? 13.433 -7.148 15.509 1.00 44.69 116 TYR A N 1
ATOM 913 C CA . TYR A 1 116 ? 13.313 -8.524 16.017 1.00 44.69 116 TYR A CA 1
ATOM 914 C C . TYR A 1 116 ? 13.844 -9.546 15.012 1.00 44.69 116 TYR A C 1
ATOM 916 O O . TYR A 1 116 ? 13.644 -9.335 13.794 1.00 44.69 116 TYR A O 1
#

Organism: Holothuria leucospilota (NCBI:txid206669)

Radius of gyration: 13.83 Å; chains: 1; bounding box: 37×23×38 Å

Secondary structure (DSSP, 8-state):
-------PPPPP--TT-SEEE--SS------TTTTTT---SEEE--SS--S---GGGGTT--S--EEE-TTS----SGGGTHHHHHHHH-TT-EEE-B-TTT--BHHHHHHHTTT-

Foldseek 3Di:
DDPDAPPDDAQDPPQPEQEDADEQEAHAEDDALRCQRHQYQEYHHEQYAHQAYDVRVVPNHPDEHEYEHANYAHALDPRCLVVLVVCVVPVRHHYFYAHHPPRHTSVVSSVVPPPD